Protein AF-A0A0G4KQ12-F1 (afdb_monomer)

Structure (mmCIF, N/CA/C/O backbone):
data_AF-A0A0G4KQ12-F1
#
_entry.id   AF-A0A0G4KQ12-F1
#
loop_
_atom_site.group_PDB
_atom_site.id
_atom_site.type_symbol
_atom_site.label_atom_id
_atom_site.label_alt_id
_atom_site.label_comp_id
_atom_site.label_asym_id
_atom_site.label_entity_id
_atom_site.label_seq_id
_atom_site.pdbx_PDB_ins_code
_atom_site.Cartn_x
_atom_site.Cartn_y
_atom_site.Cartn_z
_atom_site.occupancy
_atom_site.B_iso_or_equiv
_atom_site.auth_seq_id
_atom_site.auth_comp_id
_atom_site.auth_asym_id
_atom_site.auth_atom_id
_atom_site.pdbx_PDB_model_num
ATOM 1 N N . SER A 1 1 ? 27.292 10.783 -28.453 1.00 45.31 1 SER A N 1
ATOM 2 C CA . SER A 1 1 ? 26.369 10.812 -27.299 1.00 45.3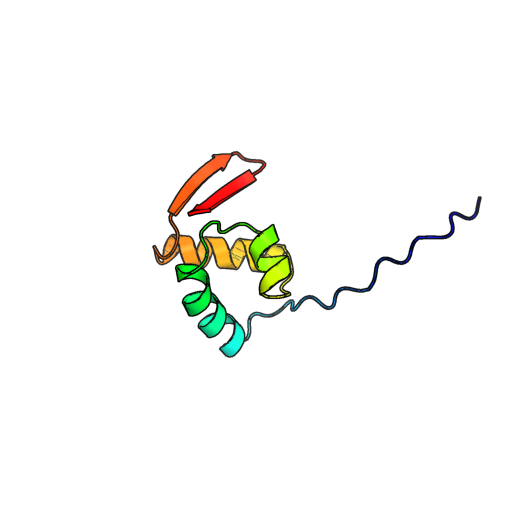1 1 SER A CA 1
ATOM 3 C C . SER A 1 1 ? 26.368 9.454 -26.597 1.00 45.31 1 SER A C 1
ATOM 5 O O . SER A 1 1 ? 25.760 8.508 -27.072 1.00 45.31 1 SER A O 1
ATOM 7 N N . ARG A 1 2 ? 27.082 9.300 -25.477 1.00 46.19 2 ARG A N 1
ATOM 8 C CA . ARG A 1 2 ? 26.914 8.134 -24.588 1.00 46.19 2 ARG A CA 1
ATOM 9 C C . ARG A 1 2 ? 26.566 8.663 -23.208 1.00 46.19 2 ARG A C 1
ATOM 11 O O . ARG A 1 2 ? 27.453 9.026 -22.443 1.00 46.19 2 ARG A O 1
ATOM 18 N N . SER A 1 3 ? 25.273 8.755 -22.909 1.00 56.19 3 SER A N 1
ATOM 19 C CA . SER A 1 3 ? 24.829 8.955 -21.535 1.00 56.19 3 SER A CA 1
ATOM 20 C C . SER A 1 3 ? 25.232 7.711 -20.747 1.00 56.19 3 SER A C 1
ATOM 22 O O . SER A 1 3 ? 24.688 6.630 -20.979 1.00 56.19 3 SER A O 1
ATOM 24 N N . LYS A 1 4 ? 26.210 7.843 -19.843 1.00 52.53 4 LYS A N 1
ATOM 25 C CA . LYS A 1 4 ? 26.472 6.837 -18.811 1.00 52.53 4 LYS A CA 1
ATOM 26 C C . LYS A 1 4 ? 25.207 6.744 -17.963 1.00 52.53 4 LYS A C 1
ATOM 28 O O . LYS A 1 4 ? 24.952 7.608 -17.128 1.00 52.53 4 LYS A O 1
ATOM 33 N N . GLY A 1 5 ? 24.374 5.751 -18.261 1.00 57.19 5 GLY A N 1
ATOM 34 C CA . GLY A 1 5 ? 23.164 5.482 -17.505 1.00 57.19 5 GLY A CA 1
ATOM 35 C C . GLY A 1 5 ? 23.550 5.248 -16.054 1.00 57.19 5 GLY A C 1
ATOM 36 O O . GLY A 1 5 ? 24.307 4.326 -15.759 1.00 57.19 5 GLY A O 1
ATOM 37 N N . LYS A 1 6 ? 23.062 6.104 -15.153 1.00 60.09 6 LYS A N 1
ATOM 38 C CA . LYS A 1 6 ? 23.020 5.794 -13.726 1.00 60.09 6 LYS A CA 1
ATOM 39 C C . LYS A 1 6 ? 22.195 4.518 -13.600 1.00 60.09 6 LYS A C 1
ATOM 41 O O . LYS A 1 6 ? 20.973 4.565 -13.722 1.00 60.09 6 LYS A O 1
ATOM 46 N N . VAL A 1 7 ? 22.864 3.381 -13.438 1.00 61.66 7 VAL A N 1
ATOM 47 C CA . VAL A 1 7 ? 22.194 2.116 -13.152 1.00 61.66 7 VAL A CA 1
ATOM 48 C C . VAL A 1 7 ? 21.661 2.254 -11.734 1.00 61.66 7 VAL A C 1
ATOM 50 O O . VAL A 1 7 ? 22.403 2.153 -10.765 1.00 61.66 7 VAL A O 1
ATOM 53 N N . LYS A 1 8 ? 20.384 2.620 -11.625 1.00 58.34 8 LYS A N 1
ATOM 54 C CA . LYS A 1 8 ? 19.651 2.561 -10.365 1.00 58.34 8 LYS A CA 1
ATOM 55 C C . LYS A 1 8 ? 19.575 1.079 -10.002 1.00 58.34 8 LYS A C 1
ATOM 57 O O . LYS A 1 8 ? 19.202 0.282 -10.865 1.00 58.34 8 LYS A O 1
ATOM 62 N N . ASP A 1 9 ? 19.985 0.734 -8.785 1.00 59.19 9 ASP A N 1
ATOM 63 C CA . ASP A 1 9 ? 19.913 -0.623 -8.241 1.00 59.19 9 ASP A CA 1
ATOM 64 C C . ASP A 1 9 ? 18.624 -1.325 -8.684 1.00 59.19 9 ASP A C 1
ATOM 66 O O . ASP A 1 9 ? 17.531 -0.749 -8.591 1.00 59.19 9 ASP A O 1
ATOM 70 N N . LYS A 1 10 ? 18.747 -2.550 -9.212 1.00 58.00 10 LYS A N 1
ATOM 71 C CA . LYS A 1 10 ? 17.590 -3.378 -9.566 1.00 58.00 10 LYS A CA 1
ATOM 72 C C . LYS A 1 10 ? 16.878 -3.741 -8.268 1.00 58.00 10 LYS A C 1
ATOM 74 O O . LYS A 1 10 ? 17.180 -4.756 -7.652 1.00 58.00 10 LYS A O 1
ATOM 79 N N . ALA A 1 11 ? 15.92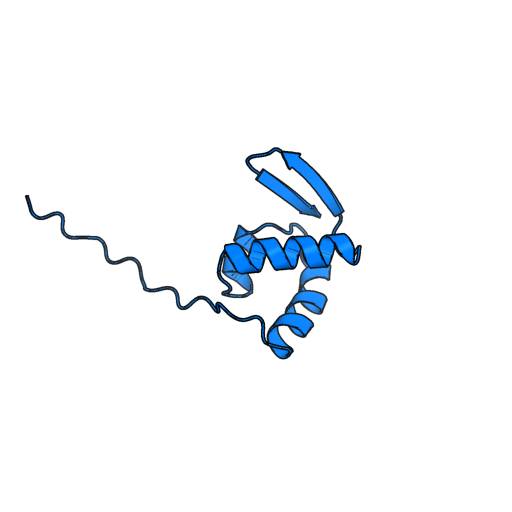9 -2.912 -7.853 1.00 59.38 11 ALA A N 1
ATOM 80 C CA . ALA A 1 11 ? 15.052 -3.239 -6.747 1.00 59.38 11 ALA A CA 1
ATOM 81 C C . ALA A 1 11 ? 14.241 -4.490 -7.130 1.00 59.38 11 ALA A C 1
ATOM 83 O O . ALA A 1 11 ? 13.368 -4.443 -7.999 1.00 59.38 11 ALA A O 1
ATOM 84 N N . GLN A 1 12 ? 14.578 -5.631 -6.524 1.00 66.94 12 GLN A N 1
ATOM 85 C CA . GLN A 1 12 ? 13.809 -6.868 -6.634 1.00 66.94 12 GLN A CA 1
ATOM 86 C C . GLN A 1 12 ? 12.502 -6.683 -5.866 1.00 66.94 12 GLN A C 1
ATOM 88 O O . GLN A 1 12 ? 12.424 -6.913 -4.662 1.00 66.94 12 GLN A O 1
ATOM 93 N N . HIS A 1 13 ? 11.482 -6.202 -6.572 1.00 73.69 13 HIS A N 1
ATOM 94 C CA . HIS A 1 13 ? 10.137 -6.098 -6.034 1.00 73.69 13 HIS A CA 1
ATOM 95 C C . HIS A 1 13 ? 9.358 -7.382 -6.305 1.00 73.69 13 HIS A C 1
ATOM 97 O O . HIS A 1 13 ? 9.296 -7.842 -7.448 1.00 73.69 13 HIS A O 1
ATOM 103 N N . ALA A 1 14 ? 8.724 -7.934 -5.272 1.00 75.50 14 ALA A N 1
ATOM 104 C CA . ALA A 1 14 ? 7.837 -9.075 -5.431 1.00 75.50 14 ALA A CA 1
ATOM 105 C C . ALA A 1 14 ? 6.638 -8.691 -6.318 1.00 75.50 14 ALA A C 1
ATOM 107 O O . ALA A 1 14 ? 5.983 -7.661 -6.124 1.00 75.50 14 ALA A O 1
ATOM 108 N N . VAL A 1 15 ? 6.391 -9.521 -7.332 1.00 68.00 15 VAL A N 1
ATOM 109 C CA . VAL A 1 15 ? 5.284 -9.393 -8.298 1.00 68.00 15 VAL A CA 1
ATOM 110 C C . VAL A 1 15 ? 4.073 -10.248 -7.918 1.00 68.00 15 VAL A C 1
ATOM 112 O O . VAL A 1 15 ? 2.984 -10.014 -8.434 1.00 68.00 15 VAL A O 1
ATOM 115 N N . ILE A 1 16 ? 4.258 -11.211 -7.013 1.00 73.88 16 ILE A N 1
ATOM 116 C CA . ILE A 1 16 ? 3.231 -12.135 -6.531 1.00 73.88 16 ILE A CA 1
ATOM 117 C C . ILE A 1 16 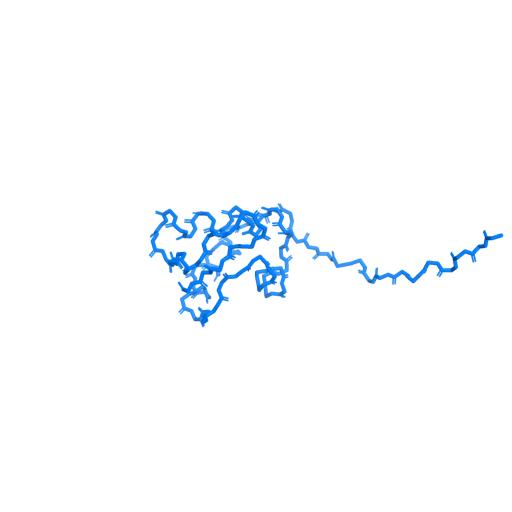? 3.057 -11.896 -5.033 1.00 73.88 16 ILE A C 1
ATOM 119 O O . ILE A 1 16 ? 4.046 -11.795 -4.310 1.00 73.88 16 ILE A O 1
ATOM 123 N N . LEU A 1 17 ? 1.805 -11.798 -4.585 1.00 74.75 17 LEU A N 1
ATOM 124 C CA . LEU A 1 17 ? 1.471 -11.771 -3.166 1.00 74.75 17 LEU A CA 1
ATOM 125 C C . LEU A 1 17 ? 1.376 -13.217 -2.675 1.00 74.75 17 LEU A C 1
ATOM 127 O O . LEU A 1 17 ? 0.402 -13.913 -2.956 1.00 74.75 17 LEU A O 1
ATOM 131 N N . ASP A 1 18 ? 2.400 -13.692 -1.982 1.00 82.56 18 ASP A N 1
ATOM 132 C CA . ASP A 1 18 ? 2.346 -14.963 -1.273 1.00 82.56 18 ASP A CA 1
ATOM 133 C C . ASP A 1 18 ? 1.512 -14.831 0.012 1.00 82.56 18 ASP A C 1
ATOM 135 O O . ASP A 1 18 ? 1.272 -13.737 0.537 1.00 82.56 18 ASP A O 1
ATOM 139 N N . LYS A 1 19 ? 1.049 -15.971 0.530 1.00 81.75 19 LYS A N 1
ATOM 140 C CA . LYS A 1 19 ? 0.163 -16.008 1.699 1.00 81.75 19 LYS A CA 1
ATOM 141 C C . LYS A 1 19 ? 0.812 -15.383 2.942 1.00 81.75 19 LYS A C 1
ATOM 143 O O . LYS A 1 19 ? 0.126 -14.692 3.690 1.00 81.75 19 LYS A O 1
ATOM 148 N N . GLN A 1 20 ? 2.125 -15.552 3.127 1.00 84.81 20 GLN A N 1
ATOM 149 C CA . GLN A 1 20 ? 2.840 -14.965 4.264 1.00 84.81 20 GLN A CA 1
ATOM 150 C C . GLN A 1 20 ? 2.910 -13.438 4.150 1.00 84.81 20 GLN A C 1
ATOM 152 O O . GLN A 1 20 ? 2.604 -12.737 5.116 1.00 84.81 20 GLN A O 1
ATOM 157 N N . THR A 1 21 ? 3.237 -12.903 2.971 1.00 81.06 21 THR A N 1
ATOM 158 C CA . THR A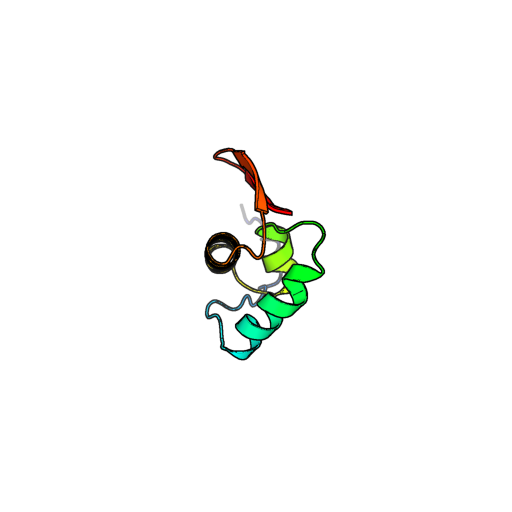 1 21 ? 3.236 -11.450 2.724 1.00 81.06 21 THR A CA 1
ATOM 159 C C . THR A 1 21 ? 1.843 -10.844 2.872 1.00 81.06 21 THR A C 1
ATOM 161 O O . THR A 1 21 ? 1.713 -9.739 3.398 1.00 81.06 21 THR A O 1
ATOM 164 N N . SER A 1 22 ? 0.793 -11.564 2.469 1.00 82.94 22 SER A N 1
ATOM 165 C CA . SER A 1 22 ? -0.598 -11.137 2.655 1.00 82.94 22 SER A CA 1
ATOM 166 C C . SER A 1 22 ? -0.978 -11.038 4.136 1.00 82.94 22 SER A C 1
ATOM 168 O O . SER A 1 22 ? -1.454 -9.997 4.584 1.00 82.94 22 SER A O 1
ATOM 170 N N . GLU A 1 23 ? -0.701 -12.073 4.931 1.00 85.56 23 GLU A N 1
ATOM 171 C CA . GLU A 1 23 ? -0.964 -12.055 6.376 1.00 85.56 23 GLU A CA 1
ATOM 172 C C . GLU A 1 23 ? -0.158 -10.968 7.095 1.00 85.56 23 GLU A C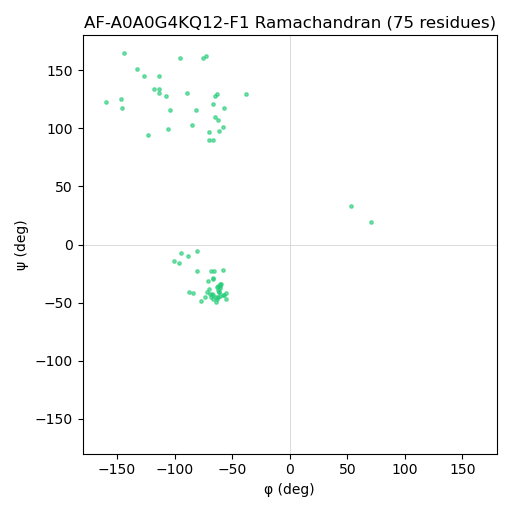 1
ATOM 174 O O . GLU A 1 23 ? -0.683 -10.287 7.979 1.00 85.56 23 GLU A O 1
ATOM 179 N N . LYS A 1 24 ? 1.100 -10.759 6.687 1.00 85.94 24 LYS A N 1
ATOM 180 C CA . LYS A 1 24 ? 1.941 -9.682 7.214 1.00 85.94 24 LYS A CA 1
ATOM 181 C C . LYS A 1 24 ? 1.371 -8.304 6.880 1.00 85.94 24 LYS A C 1
ATOM 183 O O . LYS A 1 24 ? 1.275 -7.466 7.769 1.00 85.94 24 LYS A O 1
ATOM 188 N N . LEU A 1 25 ? 0.930 -8.091 5.637 1.00 85.81 25 LEU A N 1
ATOM 189 C CA . LEU A 1 25 ? 0.293 -6.844 5.214 1.00 85.81 25 LEU A CA 1
ATOM 190 C C . LEU A 1 25 ? -0.910 -6.509 6.103 1.00 85.81 25 LEU A C 1
ATOM 192 O O . LEU A 1 25 ? -1.026 -5.377 6.560 1.00 85.81 25 LEU A O 1
ATOM 196 N N . TYR A 1 26 ? -1.785 -7.482 6.370 1.00 85.50 26 TYR A N 1
ATOM 197 C CA . TYR A 1 26 ? -2.985 -7.261 7.182 1.00 85.50 26 TYR A CA 1
ATOM 198 C C . TYR A 1 26 ? -2.689 -6.937 8.649 1.00 85.50 26 TYR A C 1
ATOM 200 O O . TYR A 1 26 ? -3.476 -6.235 9.282 1.00 85.50 26 TYR A O 1
ATOM 208 N N . LYS A 1 27 ? -1.569 -7.422 9.192 1.00 86.56 27 LYS A N 1
ATOM 209 C CA . LYS A 1 27 ? -1.114 -7.053 10.540 1.00 86.56 27 LYS A CA 1
ATOM 210 C C . LYS A 1 27 ? -0.482 -5.663 10.548 1.00 86.56 27 LYS A C 1
ATOM 212 O O . LYS A 1 27 ? -0.848 -4.825 11.366 1.00 86.56 27 LYS A O 1
ATOM 217 N N . ASP A 1 28 ? 0.4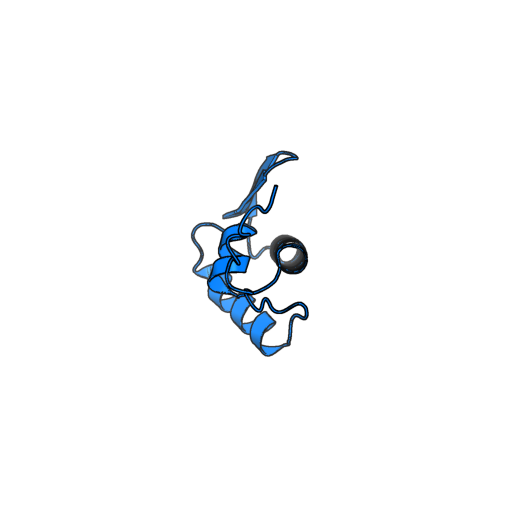25 -5.406 9.609 1.00 85.06 28 ASP A N 1
ATOM 218 C CA . ASP A 1 28 ? 1.216 -4.176 9.580 1.00 85.06 28 ASP A CA 1
ATOM 219 C C . ASP A 1 28 ? 0.367 -2.951 9.204 1.00 85.06 28 ASP A C 1
ATOM 221 O O . ASP A 1 28 ? 0.618 -1.854 9.706 1.00 85.06 28 ASP A O 1
ATOM 225 N N . VAL A 1 29 ? -0.668 -3.128 8.372 1.00 84.00 29 VAL A N 1
ATOM 226 C CA . VAL A 1 29 ? -1.529 -2.029 7.907 1.00 84.00 29 VAL A CA 1
ATOM 227 C C . VAL A 1 29 ? -2.230 -1.298 9.052 1.00 84.00 29 VAL A C 1
ATOM 229 O O . VAL A 1 29 ? -2.362 -0.083 8.991 1.00 84.00 29 VAL A O 1
ATOM 232 N N . GLN A 1 30 ? -2.593 -1.998 10.130 1.00 80.94 30 GLN A N 1
ATOM 233 C CA . GLN A 1 30 ? -3.241 -1.389 11.299 1.00 80.94 30 GLN A CA 1
ATOM 234 C C . GLN A 1 30 ? -2.297 -0.453 12.066 1.00 80.94 30 GLN A C 1
ATOM 236 O O . GLN A 1 30 ? -2.740 0.447 12.772 1.00 80.94 30 GLN A O 1
ATOM 241 N N . SER A 1 31 ? -0.983 -0.649 11.918 1.00 8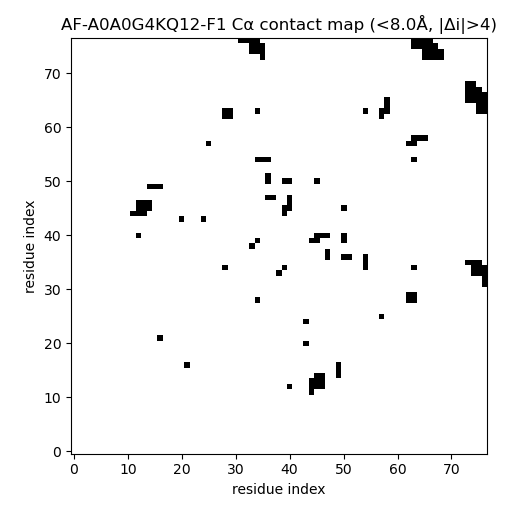2.75 31 SER A N 1
ATOM 242 C CA . SER A 1 31 ? 0.038 0.224 12.496 1.00 82.75 31 SER A CA 1
ATOM 243 C C . SER A 1 31 ? 0.404 1.395 11.578 1.00 82.75 31 SER A C 1
ATOM 245 O O . SER A 1 31 ? 1.163 2.282 11.988 1.00 82.75 31 SER A O 1
ATOM 247 N N . PHE A 1 32 ? -0.050 1.407 10.323 1.00 81.94 32 PHE A N 1
ATOM 248 C CA . PHE A 1 32 ? 0.313 2.458 9.385 1.00 81.94 32 PHE A CA 1
ATOM 249 C C . PHE A 1 32 ? -0.563 3.683 9.612 1.00 81.94 32 PHE A C 1
ATOM 251 O O . PHE A 1 32 ? -1.754 3.669 9.353 1.00 81.94 32 PHE A O 1
ATOM 258 N N . ARG A 1 33 ? 0.060 4.794 10.015 1.00 79.00 33 ARG A N 1
ATOM 259 C CA . ARG A 1 33 ? -0.618 6.097 10.090 1.00 79.00 33 ARG A CA 1
ATOM 260 C C . ARG A 1 33 ? -1.040 6.635 8.710 1.00 79.00 33 ARG A C 1
ATOM 262 O O . ARG A 1 33 ? -1.893 7.510 8.630 1.00 79.00 33 ARG A O 1
ATOM 269 N N . LEU A 1 34 ? -0.378 6.179 7.643 1.00 82.19 34 LEU A N 1
ATOM 270 C CA . LEU A 1 34 ? -0.617 6.611 6.267 1.00 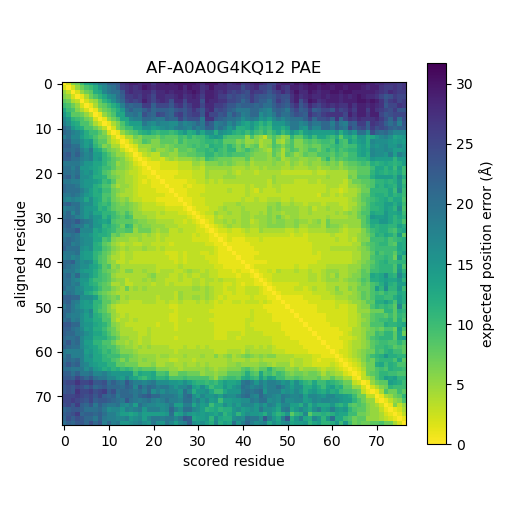82.19 34 LEU A CA 1
ATOM 271 C C . LEU A 1 34 ? -0.396 5.441 5.302 1.00 82.19 34 LEU A C 1
ATOM 273 O O . LEU A 1 34 ? 0.730 4.948 5.147 1.00 82.19 34 LEU A O 1
ATOM 277 N N . VAL A 1 35 ? -1.455 5.043 4.603 1.00 85.69 35 VAL A N 1
ATOM 278 C CA . VAL A 1 35 ? -1.418 3.963 3.614 1.00 85.69 35 VAL A CA 1
ATOM 279 C C . VAL A 1 35 ? -1.437 4.565 2.208 1.00 85.69 35 VAL A C 1
ATOM 281 O O . VAL A 1 35 ? -2.373 5.245 1.802 1.00 85.69 35 VAL A O 1
ATOM 284 N N . THR A 1 36 ? -0.357 4.354 1.456 1.00 85.25 36 THR A N 1
ATOM 285 C CA . THR A 1 36 ? -0.192 4.803 0.067 1.00 85.25 36 THR A CA 1
ATOM 286 C C . THR A 1 36 ? 0.584 3.756 -0.723 1.00 85.25 36 THR A C 1
ATOM 288 O O . THR A 1 36 ? 1.258 2.892 -0.159 1.00 85.25 36 THR A O 1
ATOM 291 N N . VAL A 1 37 ? 0.542 3.856 -2.053 1.00 86.88 37 VAL A N 1
ATOM 292 C CA . VAL A 1 37 ? 1.320 2.975 -2.938 1.00 86.88 37 VAL A CA 1
ATOM 293 C C . VAL A 1 37 ? 2.812 3.035 -2.595 1.00 86.88 37 VAL A C 1
ATO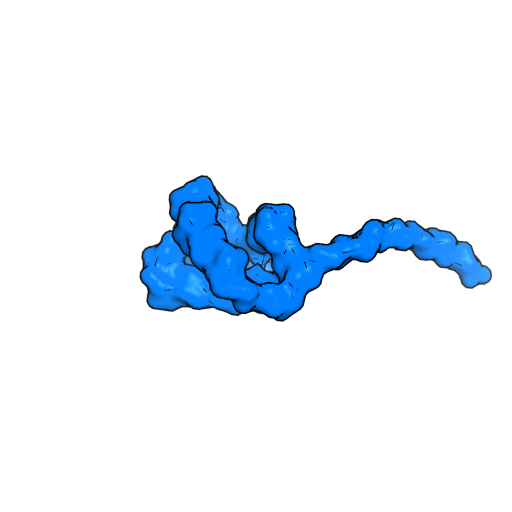M 295 O O . VAL A 1 37 ? 3.458 1.995 -2.534 1.00 86.88 37 VAL A O 1
ATOM 298 N N . ALA A 1 38 ? 3.347 4.228 -2.316 1.00 85.56 38 ALA A N 1
ATOM 299 C CA . ALA A 1 38 ? 4.753 4.410 -1.959 1.00 85.56 38 ALA A CA 1
ATOM 300 C C . ALA A 1 38 ? 5.110 3.700 -0.643 1.00 85.56 38 ALA A C 1
ATOM 302 O O . ALA A 1 38 ? 6.070 2.933 -0.610 1.00 85.56 38 ALA A O 1
ATOM 303 N N . THR A 1 39 ? 4.294 3.862 0.411 1.00 87.31 39 THR A N 1
ATOM 304 C CA . THR A 1 39 ? 4.549 3.195 1.699 1.00 87.31 39 THR A CA 1
ATOM 305 C C . THR A 1 39 ? 4.553 1.673 1.576 1.00 87.31 39 THR A C 1
ATOM 307 O O . THR A 1 39 ? 5.388 1.023 2.205 1.00 87.31 39 THR A O 1
ATOM 310 N N . LEU A 1 40 ? 3.682 1.093 0.744 1.00 85.94 40 LEU A N 1
ATOM 311 C CA . LEU A 1 40 ? 3.678 -0.353 0.508 1.00 85.94 40 LEU A CA 1
ATOM 312 C C . LEU A 1 40 ? 4.880 -0.825 -0.319 1.00 85.94 40 LEU A C 1
ATOM 314 O O . LEU A 1 40 ? 5.472 -1.849 0.012 1.00 85.94 40 LEU A O 1
ATOM 318 N N . VAL A 1 41 ? 5.281 -0.086 -1.356 1.00 86.75 41 VAL A N 1
ATOM 319 C CA . VAL A 1 41 ? 6.471 -0.425 -2.160 1.00 86.75 41 VAL A CA 1
ATOM 320 C C . VAL A 1 41 ? 7.739 -0.401 -1.297 1.00 86.75 41 VAL A C 1
ATOM 322 O O . VAL A 1 41 ? 8.567 -1.310 -1.392 1.00 86.75 41 VAL A O 1
ATOM 325 N N . ASP A 1 42 ? 7.864 0.582 -0.404 1.00 85.06 42 ASP A N 1
ATOM 326 C CA . ASP A 1 42 ? 9.038 0.732 0.459 1.00 85.06 42 ASP A CA 1
ATOM 327 C C . ASP A 1 42 ? 9.090 -0.312 1.581 1.00 85.06 42 ASP A C 1
ATOM 329 O O . ASP A 1 42 ? 10.148 -0.914 1.802 1.00 85.06 42 ASP A O 1
ATOM 333 N N . ARG A 1 43 ? 7.959 -0.550 2.266 1.00 83.19 43 ARG A N 1
ATOM 334 C CA . ARG A 1 43 ? 7.879 -1.442 3.439 1.00 83.19 43 ARG A CA 1
ATOM 335 C C . ARG A 1 43 ? 7.700 -2.915 3.084 1.00 83.19 43 ARG A C 1
ATOM 337 O O . ARG A 1 43 ? 8.338 -3.761 3.701 1.00 83.19 43 ARG A O 1
ATOM 344 N N . MET A 1 44 ? 6.857 -3.225 2.100 1.00 83.31 44 MET A N 1
ATOM 345 C CA . MET A 1 44 ? 6.540 -4.608 1.712 1.00 83.31 44 MET A CA 1
ATOM 346 C C . MET A 1 44 ? 7.420 -5.112 0.566 1.00 83.31 44 MET A C 1
ATOM 348 O O . MET A 1 44 ? 7.346 -6.286 0.221 1.00 83.31 44 MET A O 1
ATOM 352 N N . LYS A 1 45 ? 8.237 -4.239 -0.046 1.00 82.81 45 LYS A N 1
ATOM 353 C CA . LYS A 1 45 ? 9.071 -4.565 -1.215 1.00 82.81 45 LYS A CA 1
ATOM 354 C C . LYS A 1 45 ? 8.264 -5.189 -2.361 1.00 82.81 45 LYS A C 1
ATOM 356 O O . LYS A 1 45 ? 8.787 -5.988 -3.129 1.00 82.81 45 LYS A O 1
ATOM 361 N N . ILE A 1 46 ? 7.006 -4.783 -2.519 1.00 87.00 46 ILE A N 1
ATOM 362 C CA . ILE A 1 46 ? 6.139 -5.196 -3.629 1.00 87.00 46 ILE A CA 1
ATOM 363 C C . ILE A 1 46 ? 6.162 -4.168 -4.757 1.00 87.00 46 ILE A C 1
ATOM 365 O O . ILE A 1 46 ? 6.540 -3.015 -4.553 1.00 87.00 46 ILE A O 1
ATOM 369 N N . ASN A 1 47 ? 5.755 -4.568 -5.960 1.00 88.69 47 ASN A N 1
ATOM 370 C CA . ASN A 1 47 ? 5.642 -3.629 -7.072 1.00 88.69 47 ASN A CA 1
ATOM 371 C C . ASN A 1 47 ? 4.428 -2.683 -6.906 1.00 88.69 47 ASN A C 1
ATOM 373 O O . ASN A 1 47 ? 3.488 -2.937 -6.148 1.00 88.69 47 ASN A O 1
ATOM 377 N N . GLY A 1 48 ? 4.435 -1.570 -7.645 1.00 85.69 48 GLY A N 1
ATOM 378 C CA . GLY A 1 48 ? 3.382 -0.555 -7.540 1.00 85.69 48 GLY A CA 1
ATOM 379 C C . GLY A 1 48 ? 2.000 -1.018 -8.021 1.00 85.69 48 GLY A C 1
ATOM 380 O O . GLY A 1 48 ? 0.986 -0.540 -7.517 1.00 85.69 48 GLY A O 1
ATOM 381 N N . SER A 1 49 ? 1.925 -1.941 -8.984 1.00 86.50 49 SER A N 1
ATOM 382 C CA . SER A 1 49 ? 0.648 -2.499 -9.454 1.00 86.50 49 SER A CA 1
ATOM 383 C C . SER A 1 49 ? -0.006 -3.387 -8.394 1.00 86.50 49 SER A C 1
ATOM 385 O O . SER A 1 49 ? -1.204 -3.252 -8.149 1.00 86.50 49 SER A O 1
ATOM 387 N N . LEU A 1 50 ? 0.781 -4.225 -7.722 1.00 87.19 50 LEU A N 1
ATOM 388 C CA . LEU A 1 50 ? 0.345 -5.068 -6.616 1.00 87.19 50 LEU A CA 1
ATOM 389 C C . LEU A 1 50 ? -0.049 -4.211 -5.416 1.00 87.19 50 LEU A C 1
ATOM 391 O O . LEU A 1 50 ? -1.119 -4.417 -4.862 1.00 87.19 50 LEU A O 1
ATOM 395 N N . ALA A 1 51 ? 0.735 -3.181 -5.088 1.00 88.38 51 ALA A N 1
ATOM 396 C CA . ALA A 1 51 ? 0.402 -2.240 -4.021 1.00 88.38 51 ALA A CA 1
ATOM 397 C C . ALA A 1 51 ? -0.962 -1.561 -4.227 1.00 88.38 51 ALA A C 1
ATOM 399 O O . ALA A 1 51 ? -1.745 -1.484 -3.285 1.00 88.38 51 ALA A O 1
ATOM 400 N N . ARG A 1 52 ? -1.294 -1.119 -5.450 1.00 88.62 52 ARG A N 1
ATOM 401 C CA . ARG A 1 52 ? -2.629 -0.560 -5.742 1.00 88.62 52 ARG A CA 1
ATOM 402 C C . ARG A 1 52 ? -3.745 -1.573 -5.509 1.00 88.62 52 ARG A C 1
ATOM 404 O O . ARG A 1 52 ? -4.783 -1.211 -4.967 1.00 88.62 52 ARG A O 1
ATOM 411 N N . ARG A 1 53 ? -3.530 -2.829 -5.905 1.00 88.94 53 ARG A N 1
ATOM 412 C CA . ARG A 1 53 ? -4.517 -3.893 -5.702 1.00 88.94 53 ARG A CA 1
ATOM 413 C C . ARG A 1 53 ? -4.688 -4.228 -4.222 1.00 88.94 53 ARG A C 1
ATOM 415 O O . ARG A 1 53 ? -5.813 -4.300 -3.759 1.00 88.94 53 ARG A O 1
ATOM 422 N N . CYS A 1 54 ? -3.590 -4.301 -3.473 1.00 88.00 54 CYS A N 1
ATOM 423 C CA . CYS A 1 54 ? -3.611 -4.483 -2.025 1.00 88.00 54 CYS A CA 1
ATOM 424 C C . CYS A 1 54 ? -4.386 -3.375 -1.308 1.00 88.00 54 CYS A C 1
ATOM 426 O O . CYS A 1 54 ? -5.168 -3.665 -0.415 1.00 88.00 54 CYS A O 1
ATOM 428 N N . ILE A 1 55 ? -4.189 -2.112 -1.693 1.00 88.31 55 ILE A N 1
ATOM 429 C CA . ILE A 1 55 ? -4.927 -0.977 -1.121 1.00 88.31 55 ILE A CA 1
ATOM 430 C C . ILE A 1 55 ? -6.429 -1.126 -1.370 1.00 88.31 55 ILE A C 1
ATOM 432 O O . ILE A 1 55 ? -7.209 -0.948 -0.443 1.00 88.31 55 ILE A O 1
ATOM 436 N N . LYS A 1 56 ? -6.826 -1.513 -2.586 1.00 86.88 56 LYS A N 1
ATOM 437 C CA . LYS A 1 56 ? -8.233 -1.756 -2.912 1.00 86.88 56 LYS A CA 1
ATOM 438 C C . LYS A 1 56 ? -8.823 -2.906 -2.087 1.00 86.88 56 LYS A C 1
ATOM 440 O O . LYS A 1 56 ? -9.887 -2.745 -1.506 1.00 86.88 56 LYS A O 1
ATOM 445 N N . ASP A 1 57 ? -8.104 -4.020 -1.956 1.00 88.06 57 ASP A N 1
ATOM 446 C CA . ASP A 1 57 ? -8.535 -5.149 -1.119 1.00 88.06 57 ASP A CA 1
ATOM 447 C C . ASP A 1 57 ? -8.648 -4.753 0.368 1.00 88.06 57 ASP A C 1
ATOM 449 O O . ASP A 1 57 ? -9.515 -5.245 1.087 1.00 88.06 57 ASP A O 1
ATOM 453 N N . LEU A 1 58 ? -7.758 -3.881 0.855 1.00 87.06 58 LEU A N 1
ATOM 454 C CA . LEU A 1 58 ? -7.785 -3.360 2.225 1.00 87.06 58 LEU A CA 1
ATOM 455 C C . LEU A 1 58 ? -8.971 -2.411 2.455 1.00 87.06 58 LEU A C 1
ATOM 457 O O . LEU A 1 58 ? -9.581 -2.454 3.524 1.00 87.06 58 LEU A O 1
ATOM 461 N N . GLU A 1 59 ? -9.299 -1.583 1.462 1.00 86.19 59 GLU A N 1
ATOM 462 C CA . GLU A 1 59 ? -10.464 -0.692 1.458 1.00 86.19 59 GLU A CA 1
ATOM 463 C C . GLU A 1 59 ? -11.773 -1.497 1.427 1.00 86.19 59 GLU A C 1
ATOM 465 O O . GLU A 1 59 ? -12.645 -1.271 2.263 1.00 86.19 59 GLU A O 1
ATOM 470 N N . GLU A 1 60 ? -11.883 -2.502 0.550 1.00 86.56 60 GLU A N 1
ATOM 471 C CA . GLU A 1 60 ? -13.050 -3.396 0.459 1.00 86.56 60 GLU A CA 1
ATOM 472 C C . GLU A 1 60 ? -13.287 -4.180 1.761 1.00 86.56 60 GLU A C 1
ATOM 474 O O . GLU A 1 60 ? -14.429 -4.421 2.148 1.00 86.56 60 GLU A O 1
ATOM 479 N N . LYS A 1 61 ? -12.214 -4.540 2.477 1.00 85.06 61 LYS A N 1
ATOM 480 C CA . LYS A 1 61 ? -12.288 -5.186 3.799 1.00 85.06 61 LYS A CA 1
ATOM 481 C C . LYS A 1 61 ? -12.543 -4.210 4.953 1.00 85.06 61 LYS A C 1
ATOM 483 O O . LYS A 1 61 ? -12.696 -4.657 6.087 1.00 85.06 61 LYS A O 1
ATOM 488 N N . GLY A 1 62 ? -12.558 -2.901 4.697 1.00 82.44 62 GLY A N 1
ATOM 489 C CA . GLY A 1 62 ? -12.764 -1.867 5.711 1.00 82.44 62 GLY A CA 1
ATOM 490 C C . GLY A 1 62 ? -11.600 -1.695 6.693 1.00 82.44 62 GLY A C 1
ATOM 491 O O . GLY A 1 62 ? -11.798 -1.142 7.773 1.00 82.44 62 GLY A O 1
ATOM 492 N N . LEU A 1 63 ? -10.399 -2.169 6.342 1.00 84.25 63 LEU A N 1
ATOM 493 C CA . LEU A 1 63 ? -9.198 -2.057 7.181 1.00 84.25 63 LEU A CA 1
ATOM 494 C C . LEU A 1 63 ? -8.523 -0.686 7.075 1.00 84.25 63 LEU A C 1
ATOM 496 O O . LEU A 1 63 ? -7.791 -0.303 7.981 1.00 84.25 63 LEU A O 1
ATOM 500 N N . ILE A 1 64 ? -8.757 0.033 5.975 1.00 83.81 64 ILE A N 1
ATOM 501 C CA . ILE A 1 64 ? -8.272 1.397 5.741 1.00 83.81 64 ILE A CA 1
ATOM 502 C C . ILE A 1 64 ? -9.425 2.255 5.229 1.00 83.81 64 ILE A C 1
ATOM 504 O O . ILE A 1 64 ? -10.329 1.741 4.564 1.00 83.81 64 ILE A O 1
ATOM 508 N N . ARG A 1 65 ? -9.401 3.561 5.508 1.00 77.00 65 ARG A N 1
ATOM 509 C CA . ARG A 1 65 ? -10.406 4.501 4.990 1.00 77.00 65 ARG A CA 1
ATOM 510 C C . ARG A 1 65 ? -9.777 5.490 4.010 1.00 77.00 65 ARG A C 1
ATOM 512 O O . ARG A 1 65 ? -8.724 6.055 4.315 1.00 77.00 65 ARG A O 1
ATOM 519 N N . PRO A 1 66 ? -10.400 5.736 2.845 1.00 69.75 66 PRO A N 1
ATOM 520 C CA . PRO A 1 66 ? -9.946 6.782 1.940 1.00 69.75 66 PRO A CA 1
ATOM 521 C C . PRO A 1 66 ? -10.161 8.152 2.597 1.00 69.75 66 PRO A C 1
ATOM 523 O O . PRO A 1 66 ? -11.280 8.518 2.945 1.00 69.75 66 PRO A O 1
ATOM 526 N N . VAL A 1 67 ? -9.082 8.917 2.764 1.00 68.12 67 VAL A N 1
ATOM 527 C CA . VAL A 1 67 ? -9.124 10.286 3.308 1.00 68.12 67 VAL A CA 1
ATOM 528 C C . VAL A 1 67 ? -9.370 11.288 2.183 1.00 68.12 67 VAL A C 1
ATOM 530 O O . VAL A 1 67 ? -10.138 12.230 2.348 1.00 68.12 67 VAL A O 1
ATOM 533 N N . VAL A 1 68 ? -8.733 11.084 1.023 1.00 61.53 68 VAL A N 1
ATOM 534 C CA . VAL A 1 68 ? -8.901 11.920 -0.176 1.00 61.53 68 VAL A CA 1
ATOM 535 C C . VAL A 1 68 ? -8.759 11.052 -1.426 1.00 61.53 68 VAL A C 1
ATOM 537 O O . VAL A 1 68 ? -7.733 10.393 -1.619 1.00 61.53 68 VAL A O 1
ATOM 540 N N . GLN A 1 69 ? -9.764 11.085 -2.303 1.00 58.81 69 GLN A N 1
ATOM 541 C CA . GLN A 1 69 ? -9.718 10.461 -3.626 1.00 58.81 69 GLN A CA 1
ATOM 542 C C . GLN A 1 69 ? -9.563 11.551 -4.696 1.00 58.81 69 GLN A C 1
ATOM 544 O O . GLN A 1 69 ? -10.528 12.205 -5.079 1.00 58.81 69 GLN A O 1
ATOM 549 N N . HIS A 1 70 ? -8.340 11.762 -5.188 1.00 63.59 70 HIS A N 1
ATOM 550 C CA . HIS A 1 70 ? -8.083 12.556 -6.391 1.00 63.59 70 HIS A CA 1
ATOM 551 C C . HIS A 1 70 ? -7.541 11.632 -7.490 1.00 63.59 70 HIS A C 1
ATOM 553 O O . HIS A 1 70 ? -6.781 10.706 -7.209 1.00 63.59 70 HIS A O 1
ATOM 559 N N . SER A 1 71 ? -7.875 11.878 -8.760 1.00 63.81 71 SER A N 1
ATOM 560 C CA . SER A 1 71 ? -7.534 10.979 -9.885 1.00 63.81 71 SER A CA 1
ATOM 561 C C . SER A 1 71 ? -6.031 10.702 -10.053 1.00 63.81 71 SER A C 1
ATOM 563 O O . SER A 1 71 ? -5.641 9.690 -10.630 1.00 63.81 71 SER A O 1
ATOM 565 N N . LYS A 1 72 ? -5.179 11.592 -9.529 1.00 63.25 72 LYS A N 1
ATOM 566 C CA . LYS A 1 72 ? -3.711 11.475 -9.554 1.00 63.25 72 LYS A CA 1
ATOM 567 C C . LYS A 1 72 ? -3.096 10.967 -8.244 1.00 63.25 72 LYS A C 1
ATOM 569 O O . LYS A 1 72 ? -1.917 10.623 -8.242 1.00 63.25 72 LYS A O 1
ATOM 574 N N . MET A 1 73 ? -3.849 10.945 -7.140 1.00 52.81 73 MET A N 1
ATOM 575 C CA . MET A 1 73 ? -3.336 10.560 -5.823 1.00 52.81 73 MET A CA 1
ATOM 576 C C . MET A 1 73 ? -4.476 10.146 -4.888 1.00 52.81 73 MET A C 1
ATOM 578 O O . MET A 1 73 ? -5.383 10.932 -4.621 1.00 52.81 73 MET A O 1
ATOM 582 N N . GLN A 1 74 ? -4.398 8.922 -4.370 1.00 64.75 74 GLN A N 1
ATOM 583 C CA . GLN A 1 74 ? -5.310 8.423 -3.345 1.00 64.75 74 GLN A CA 1
ATOM 584 C C . GLN A 1 74 ? -4.564 8.341 -2.008 1.00 64.75 74 GLN A C 1
ATOM 586 O O . GLN A 1 74 ? -3.472 7.769 -1.945 1.00 64.75 74 GLN A O 1
ATOM 591 N N . ILE A 1 75 ? -5.139 8.947 -0.969 1.00 68.38 75 ILE A N 1
ATOM 592 C CA . ILE A 1 75 ? -4.590 9.007 0.393 1.00 68.38 75 ILE A CA 1
ATOM 593 C C . ILE A 1 75 ? -5.510 8.202 1.311 1.00 68.38 75 ILE A C 1
ATOM 595 O O . ILE A 1 75 ? -6.716 8.451 1.312 1.00 68.38 75 ILE A O 1
ATOM 599 N N . TYR A 1 76 ? -4.950 7.293 2.111 1.00 66.50 76 TYR A N 1
ATOM 600 C CA . TYR A 1 76 ? -5.702 6.447 3.041 1.00 66.50 76 TYR A CA 1
ATOM 601 C C . TYR A 1 76 ? -5.145 6.560 4.471 1.00 66.50 76 TYR A C 1
ATOM 603 O O . TYR A 1 76 ? -3.929 6.698 4.648 1.00 66.50 76 TYR A O 1
ATOM 611 N N . SER A 1 77 ? -6.031 6.493 5.469 1.00 58.38 77 SER A N 1
ATOM 612 C CA . SER A 1 77 ? -5.727 6.431 6.910 1.00 58.38 77 SER A CA 1
ATOM 613 C C . SER A 1 77 ? -6.122 5.092 7.500 1.00 58.38 77 SER A C 1
ATOM 615 O O . SER A 1 77 ? -7.211 4.605 7.103 1.00 58.38 77 SER A O 1
#

Foldseek 3Di:
DDDPDPPDPPQPADADCDPVLLVVCLVCLLVDPKQFLVVCCVPSVHDSVVSVVSVVVCVVVVVWAFPDDDPVGTIID

Solvent-accessible surface area (backbone atoms only — not comparable to full-atom values): 4717 Å² total; per-residue (Å²): 141,78,83,81,72,81,78,70,77,84,77,83,47,45,86,67,86,48,72,68,59,50,56,47,48,67,59,51,52,75,72,41,82,59,50,39,47,65,55,38,29,70,75,69,36,31,33,62,72,56,28,49,50,52,51,50,55,34,42,77,70,64,72,38,42,81,75,44,88,46,101,90,51,64,40,29,68

Nearest PDB structures (foldseek):
  8r57-assembly1_Z  TM=9.606E-01  e=5.294E-07  Triticum aestivum
  8b2l-assembly1_I1  TM=9.513E-01  e=5.294E-07  Nicotiana tabacum
  8pj4-assembly1_e  TM=8.839E-01  e=3.803E-07  Homo sapiens
  8jdl-assembly1_AL  TM=8.732E-01  e=6.042E-07  Homo sapiens
  6zxh-assembly1_Z  TM=8.516E-01  e=1.096E-06  Homo sapiens

Sequence (77 aa):
SRSKGKVKDKAQHAVILDKQTSEKLYKDVQSFRLVTVATLVDRMKINGSLARRCIKDLEEKGLIRPVVQHSKMQIYS

Secondary structure (DSSP, 8-state):
-------------B-S--HHHHHHHHHHGGG-SSB-HHHHHHHH-B-HHHHHHHHHHHHHTTSS-EEEEETTEEEE-

Mean predicted aligned error: 9.87 Å

InterPro domains:
  IPR004977 Small ribosomal subunit protein eS25 [PF03297] (3-77)
  IPR004977 Small ribosomal subunit protein eS25 [PTHR12850] (2-76)
  IPR036390 Winged helix DNA-binding domain superfamily [SSF46785] (35-72)

Radius of gyration: 14.8 Å; Cα contacts (8 Å, |Δi|>4): 74; chains: 1; bounding box: 40×29×40 Å

Organism: Verticillium longisporum (NCBI:txid100787)

pLDDT: mean 76.46, std 12.13, range [45.31, 88.94]